Protein AF-A0A7J6U647-F1 (afdb_monomer_lite)

Radius of gyration: 23.43 Å; chains: 1; bounding box: 53×46×74 Å

pLDDT: mean 76.59, std 17.04, range [40.34, 97.69]

InterPro domains:
  IPR001279 Metallo-beta-lactamase [PF00753] (107-151)
  IPR036866 Ribonuclease Z/Hydroxyacylglutathione hydrolase-like [G3DSA:3.60.15.10] (75-162)
  IPR036866 Ribonuclease Z/Hydroxyacylglutathione hydrolase-like [SSF56281] (86-157)

Sequence (162 aa):
MSSCTSFLKVSFLAMAAWVGVFAMWLGYKLRDPARAVPSTYLVQDCGSNELTSVQQQLAHPEVPYHCGIVKLFSSPNVSVEAYVQPDGGKGWSNAGRIKAYGHVYQVDSLMDRNLAGAMDRSSELGPADTFILTHPHPDHIGGITAYKNLTTAIMHEKMRPV

Foldseek 3Di:
DPPPVVVVVVVVVVVVVVVVVVVVVVCVVCVCVVLDPDVLQPCLDLPPPDDDPVLVVQADPVHGDGAAWDWPDDDPFKTKIKGDGRHPDPQADIKMWMGGPNFIEIEFQAQAQSSNVRNQVRDPRHDHQEYEQEDQDNRRHHNCVNDPCRNYYHYDPVNDDD

Structure (mmCIF, N/CA/C/O backbone):
data_AF-A0A7J6U647-F1
#
_entry.id   AF-A0A7J6U647-F1
#
loop_
_atom_site.group_PDB
_atom_site.id
_atom_site.type_symbol
_atom_site.label_atom_id
_atom_site.label_alt_id
_atom_site.label_comp_id
_atom_site.label_asym_id
_atom_site.label_entity_id
_atom_site.label_seq_id
_atom_site.pdbx_PDB_ins_code
_atom_site.Cartn_x
_atom_site.Cartn_y
_atom_site.Cartn_z
_atom_site.occupancy
_atom_site.B_iso_or_equiv
_atom_site.auth_seq_id
_atom_site.auth_comp_id
_atom_site.auth_asym_id
_atom_site.auth_atom_id
_atom_site.pdbx_PDB_model_num
ATOM 1 N N . MET A 1 1 ? 33.875 -21.823 -59.982 1.00 50.38 1 MET A N 1
ATOM 2 C CA . MET A 1 1 ? 33.794 -20.663 -59.058 1.00 50.38 1 MET A CA 1
ATOM 3 C C . MET A 1 1 ? 32.469 -20.645 -58.266 1.00 50.38 1 MET A C 1
ATOM 5 O O . MET A 1 1 ? 31.809 -19.621 -58.219 1.00 50.38 1 MET A O 1
ATOM 9 N N . SER A 1 2 ? 32.066 -21.754 -57.621 1.00 56.16 2 SER A N 1
ATOM 10 C CA . SER A 1 2 ? 30.752 -21.869 -56.935 1.00 56.16 2 SER A CA 1
ATOM 11 C C . SER A 1 2 ? 30.836 -22.148 -55.423 1.00 56.16 2 SER A C 1
ATOM 13 O O . SER A 1 2 ? 29.818 -22.100 -54.742 1.00 56.16 2 SER A O 1
ATOM 15 N N . SER A 1 3 ? 32.023 -22.434 -54.876 1.00 53.62 3 SER A N 1
ATOM 16 C CA . SER A 1 3 ? 32.174 -22.806 -53.456 1.00 53.62 3 SER A CA 1
ATOM 17 C C . SER A 1 3 ? 32.325 -21.592 -52.517 1.00 53.62 3 SER A C 1
ATOM 19 O O . SER A 1 3 ? 31.942 -21.637 -51.351 1.00 53.62 3 SER A O 1
ATOM 21 N N . CYS A 1 4 ? 32.809 -20.457 -53.038 1.00 50.56 4 CYS A N 1
ATOM 22 C CA . CYS A 1 4 ? 33.137 -19.275 -52.229 1.00 50.56 4 CYS A CA 1
ATOM 23 C C . CYS A 1 4 ? 31.892 -18.508 -51.729 1.00 50.56 4 CYS A C 1
ATOM 25 O O . CYS A 1 4 ? 31.887 -17.947 -50.637 1.00 50.56 4 CYS A O 1
ATOM 27 N N . THR A 1 5 ? 30.794 -18.526 -52.491 1.00 51.69 5 THR A N 1
ATOM 28 C CA . THR A 1 5 ? 29.553 -17.809 -52.148 1.00 51.69 5 THR A CA 1
ATOM 29 C C . THR A 1 5 ? 28.695 -18.535 -51.110 1.00 51.69 5 THR A C 1
ATOM 31 O O . THR A 1 5 ? 27.924 -17.886 -50.405 1.00 51.69 5 THR A O 1
ATOM 34 N N . SER A 1 6 ? 28.831 -19.859 -50.981 1.00 53.03 6 SER A N 1
ATOM 35 C CA . SER A 1 6 ? 28.075 -20.650 -49.998 1.00 53.03 6 SER A CA 1
ATOM 36 C C . SER A 1 6 ? 28.665 -20.512 -48.589 1.00 53.03 6 SER A C 1
ATOM 38 O O . SER A 1 6 ? 27.933 -20.280 -47.628 1.00 53.03 6 SER A O 1
ATOM 40 N N . PHE A 1 7 ? 29.998 -20.526 -48.470 1.00 53.94 7 PHE A N 1
ATOM 41 C CA . PHE A 1 7 ? 30.693 -20.319 -47.193 1.00 53.94 7 PHE A CA 1
ATOM 42 C C . PHE A 1 7 ? 30.425 -18.936 -46.583 1.00 53.94 7 PHE A C 1
ATOM 44 O O . PHE A 1 7 ? 30.218 -18.836 -45.373 1.00 53.94 7 PHE A O 1
ATOM 51 N N . LEU A 1 8 ? 30.357 -17.881 -47.406 1.00 54.66 8 LEU A N 1
ATOM 52 C CA . LEU A 1 8 ? 30.050 -16.523 -46.938 1.00 54.66 8 LEU A CA 1
ATOM 53 C C . LEU A 1 8 ? 28.618 -16.387 -46.387 1.00 54.66 8 LEU A C 1
ATOM 55 O O . LEU A 1 8 ? 28.388 -15.663 -45.425 1.00 54.66 8 LEU A O 1
ATOM 59 N N . LYS A 1 9 ? 27.643 -17.093 -46.975 1.00 52.19 9 LYS A N 1
ATOM 60 C CA . LYS A 1 9 ? 26.241 -17.058 -46.521 1.00 52.19 9 LYS A CA 1
ATOM 61 C C . LYS A 1 9 ? 26.029 -17.850 -45.231 1.00 52.19 9 LYS A C 1
ATOM 63 O O . LYS A 1 9 ? 25.307 -17.394 -44.348 1.00 52.19 9 LYS A O 1
ATOM 68 N N . VAL A 1 10 ? 26.684 -19.006 -45.105 1.00 59.53 10 VAL A N 1
ATOM 69 C CA . VAL A 1 10 ? 26.635 -19.835 -43.889 1.00 59.53 10 VAL A CA 1
ATOM 70 C C . VAL A 1 10 ? 27.288 -19.111 -42.708 1.00 59.53 10 VAL A C 1
ATOM 72 O O . VAL A 1 10 ? 26.744 -19.121 -41.606 1.00 59.53 10 VAL A O 1
ATOM 75 N N . SER A 1 11 ? 28.401 -18.413 -42.941 1.00 63.34 11 SER A N 1
ATOM 76 C CA . SER A 1 11 ? 29.066 -17.609 -41.906 1.00 63.34 11 SER A CA 1
ATOM 77 C C . SER A 1 11 ? 28.240 -16.391 -41.478 1.00 63.34 11 SER A C 1
ATOM 79 O O . SER A 1 11 ? 28.158 -16.118 -40.283 1.00 63.34 11 SER A O 1
ATOM 81 N N . PHE A 1 12 ? 27.540 -15.721 -42.401 1.00 71.31 12 PHE A N 1
ATOM 82 C CA . PHE A 1 12 ? 26.638 -14.614 -42.055 1.00 71.31 12 PHE A CA 1
ATOM 83 C C . PHE A 1 12 ? 25.449 -15.060 -41.191 1.00 71.31 12 PHE A C 1
ATOM 85 O O . PHE A 1 12 ? 25.122 -14.406 -40.202 1.00 71.31 12 PHE A O 1
ATOM 92 N N . LEU A 1 13 ? 24.821 -16.191 -41.532 1.00 70.56 13 LEU A N 1
ATOM 93 C CA . LEU A 1 13 ? 23.701 -16.749 -40.766 1.00 70.56 13 LEU A CA 1
ATOM 94 C C . LEU A 1 13 ? 24.130 -17.202 -39.367 1.00 70.56 13 LEU A C 1
ATOM 96 O O . LEU A 1 13 ? 23.434 -16.921 -38.393 1.00 70.56 13 LEU A O 1
ATOM 100 N N . ALA A 1 14 ? 25.292 -17.849 -39.254 1.00 73.69 14 ALA A N 1
ATOM 101 C CA . ALA A 1 14 ? 25.845 -18.246 -37.964 1.00 73.69 14 ALA A CA 1
ATOM 102 C C . ALA A 1 14 ? 26.148 -17.024 -37.082 1.00 73.69 14 ALA A C 1
ATOM 104 O O . ALA A 1 14 ? 25.810 -17.013 -35.900 1.00 73.69 14 ALA A O 1
ATOM 105 N N . MET A 1 15 ? 26.725 -15.968 -37.659 1.00 78.62 15 MET A N 1
ATOM 106 C CA . MET A 1 15 ? 27.031 -14.741 -36.926 1.00 78.62 15 MET A CA 1
ATOM 107 C C . MET A 1 15 ? 25.755 -14.011 -36.481 1.00 78.62 15 MET A C 1
ATOM 109 O O . MET A 1 15 ? 25.665 -13.590 -35.331 1.00 78.62 15 MET A O 1
ATOM 113 N N . ALA A 1 16 ? 24.734 -13.932 -37.340 1.00 78.19 16 ALA A N 1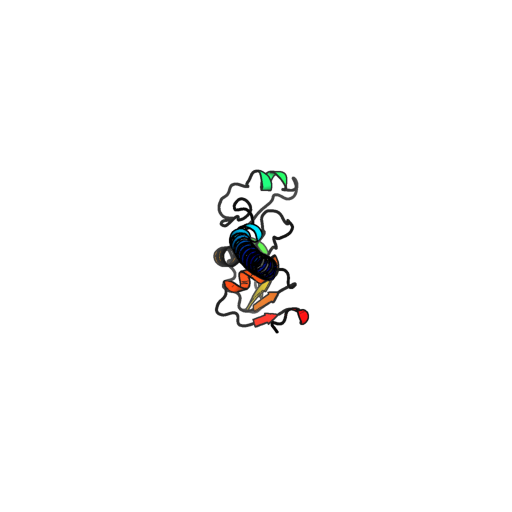
ATOM 114 C CA . ALA A 1 16 ? 23.441 -13.337 -36.998 1.00 78.19 16 ALA A CA 1
ATOM 115 C C . ALA A 1 16 ? 22.717 -14.102 -35.875 1.00 78.19 16 ALA A C 1
ATOM 117 O O . ALA A 1 16 ? 22.163 -13.481 -34.967 1.00 78.19 16 ALA A O 1
ATOM 118 N N . ALA A 1 17 ? 22.767 -15.438 -35.889 1.00 82.00 17 ALA A N 1
ATOM 119 C CA . ALA A 1 17 ? 22.208 -16.264 -34.820 1.00 82.00 17 ALA A CA 1
ATOM 120 C C . ALA A 1 17 ? 22.912 -16.007 -33.476 1.00 82.00 17 ALA A C 1
ATOM 122 O O . ALA A 1 17 ? 22.247 -15.825 -32.457 1.00 82.00 17 ALA A O 1
ATOM 123 N N . TRP A 1 18 ? 24.245 -15.910 -33.476 1.00 86.44 18 TRP A N 1
ATOM 124 C CA . TRP A 1 18 ? 25.015 -15.586 -32.273 1.00 86.44 18 TRP A CA 1
ATOM 125 C C . TRP A 1 18 ? 24.737 -14.177 -31.745 1.00 86.44 18 TRP A C 1
ATOM 127 O O . TRP A 1 18 ? 24.607 -14.004 -30.534 1.00 86.44 18 TRP A O 1
ATOM 137 N N . VAL A 1 19 ? 24.568 -13.188 -32.627 1.00 86.31 19 VAL A N 1
ATOM 138 C CA . VAL A 1 19 ? 24.149 -11.831 -32.237 1.00 86.31 19 VAL A CA 1
ATOM 139 C C . VAL A 1 19 ? 22.757 -11.853 -31.602 1.00 86.31 19 VAL A C 1
ATOM 141 O O . VAL A 1 19 ? 22.558 -11.214 -30.572 1.00 86.31 19 VAL A O 1
ATOM 144 N N . GLY A 1 20 ? 21.811 -12.622 -32.150 1.00 81.69 20 GLY A N 1
ATOM 145 C CA . GLY A 1 20 ? 20.471 -12.781 -31.575 1.00 81.69 20 GLY A CA 1
ATOM 146 C C . GLY A 1 20 ? 20.485 -13.429 -30.187 1.00 81.69 20 GLY A C 1
ATOM 147 O O . GLY A 1 20 ? 19.862 -12.915 -29.259 1.00 81.69 20 GLY A O 1
ATOM 148 N N . VAL A 1 21 ? 21.251 -14.510 -30.012 1.00 87.50 21 VAL A N 1
ATOM 149 C CA . VAL A 1 21 ? 21.424 -15.180 -28.710 1.00 87.50 21 VAL A CA 1
ATOM 150 C C . VAL A 1 21 ? 22.093 -14.250 -27.700 1.00 87.50 21 VAL A C 1
ATOM 152 O O . VAL A 1 21 ? 21.638 -14.161 -26.561 1.00 87.50 21 VAL A O 1
ATOM 155 N N . PHE A 1 22 ? 23.129 -13.512 -28.108 1.00 89.88 22 PHE A N 1
ATOM 156 C CA . PHE A 1 22 ? 23.794 -12.536 -27.248 1.00 89.88 22 PHE A CA 1
ATOM 157 C C . PHE A 1 22 ? 22.858 -11.387 -26.865 1.00 89.88 22 PHE A C 1
ATOM 159 O O . PHE A 1 22 ? 22.810 -11.019 -25.698 1.00 89.88 22 PHE A O 1
ATOM 166 N N . ALA A 1 23 ? 22.063 -10.866 -27.801 1.00 80.81 23 ALA A N 1
ATOM 167 C CA . ALA A 1 23 ? 21.077 -9.825 -27.527 1.00 80.81 23 ALA A CA 1
ATOM 168 C C . ALA A 1 23 ? 19.980 -10.308 -26.563 1.00 80.81 23 ALA A C 1
ATOM 170 O O . ALA A 1 23 ? 19.622 -9.580 -25.640 1.00 80.81 23 ALA A O 1
ATOM 171 N N . MET A 1 24 ? 19.488 -11.544 -26.713 1.00 73.88 24 MET A N 1
ATOM 172 C CA . MET A 1 24 ? 18.539 -12.141 -25.764 1.00 73.88 24 MET A CA 1
ATOM 173 C C . MET A 1 24 ? 19.168 -12.377 -24.389 1.00 73.88 24 MET A C 1
ATOM 175 O O . MET A 1 24 ? 18.542 -12.076 -23.377 1.00 73.88 24 MET A O 1
ATOM 179 N N . TRP A 1 25 ? 20.401 -12.885 -24.330 1.00 85.50 25 TRP A N 1
ATOM 180 C CA . TRP A 1 25 ? 21.123 -13.098 -23.0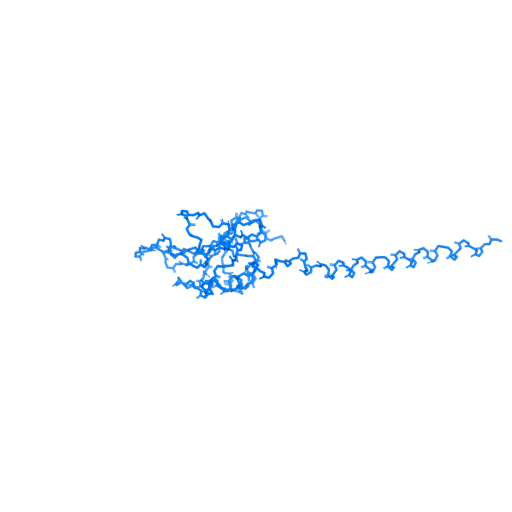75 1.00 85.50 25 TRP A CA 1
ATOM 181 C C . TRP A 1 25 ? 21.434 -11.779 -22.365 1.00 85.50 25 TRP A C 1
ATOM 183 O O . TRP A 1 25 ? 21.228 -11.671 -21.159 1.00 85.50 25 TRP A O 1
ATOM 193 N N . LEU A 1 26 ? 21.866 -10.760 -23.108 1.00 78.88 26 LEU A N 1
ATOM 194 C CA . LEU A 1 26 ? 22.122 -9.421 -22.593 1.00 78.88 26 LEU A CA 1
ATOM 195 C C . LEU A 1 26 ? 20.818 -8.771 -22.126 1.00 78.88 26 LEU A C 1
ATOM 197 O O . LEU A 1 26 ? 20.768 -8.253 -21.019 1.00 78.88 26 LEU A O 1
ATOM 201 N N . GLY A 1 27 ? 19.737 -8.878 -22.901 1.00 66.56 27 GLY A N 1
ATOM 202 C CA . GLY A 1 27 ? 18.403 -8.445 -22.489 1.00 66.56 27 GLY A CA 1
ATOM 203 C C . GLY A 1 27 ? 17.918 -9.159 -21.225 1.00 66.56 27 GLY A C 1
ATOM 204 O O . GLY A 1 27 ? 17.377 -8.515 -20.336 1.0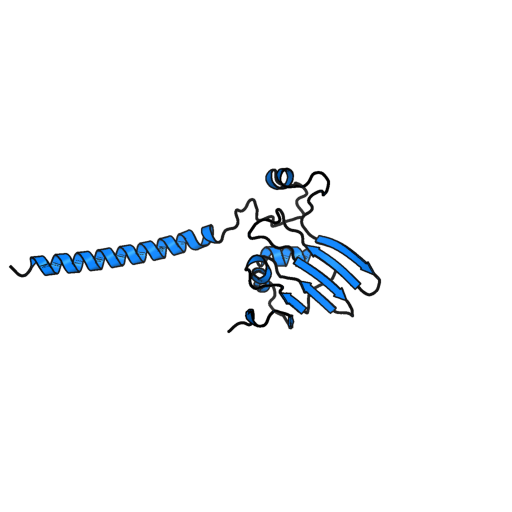0 66.56 27 GLY A O 1
ATOM 205 N N . TYR A 1 28 ? 18.170 -10.464 -21.091 1.00 69.88 28 TYR A N 1
ATOM 206 C CA . TYR A 1 28 ? 17.861 -11.242 -19.887 1.00 69.88 28 TYR A CA 1
ATOM 207 C C . TYR A 1 28 ? 18.707 -10.805 -18.683 1.00 69.88 28 TYR A C 1
ATOM 209 O O . TYR A 1 28 ? 18.169 -10.616 -17.598 1.00 69.88 28 TYR A O 1
ATOM 217 N N . LYS A 1 29 ? 20.012 -10.578 -18.870 1.00 74.25 29 LYS A N 1
ATOM 218 C CA . LYS A 1 29 ? 20.918 -10.088 -17.820 1.00 74.25 29 LYS A CA 1
ATOM 219 C C . LYS A 1 29 ? 20.624 -8.654 -17.397 1.00 74.25 29 LYS A C 1
ATOM 221 O O . LYS A 1 29 ? 20.818 -8.324 -16.233 1.00 74.25 29 LYS A O 1
ATOM 226 N N . LEU A 1 30 ? 20.152 -7.824 -18.323 1.00 62.47 30 LEU A N 1
ATOM 227 C CA . LEU A 1 30 ? 19.786 -6.434 -18.067 1.00 62.47 30 LEU A CA 1
ATOM 228 C C . LEU A 1 30 ? 18.327 -6.270 -17.616 1.00 62.47 30 LEU A C 1
ATOM 230 O O . LEU A 1 30 ? 17.968 -5.206 -17.122 1.00 62.47 30 LEU A O 1
ATOM 234 N N . ARG A 1 31 ? 17.490 -7.310 -17.731 1.00 49.06 31 ARG A N 1
ATOM 235 C CA . ARG A 1 31 ? 16.078 -7.291 -17.318 1.00 49.06 31 ARG A CA 1
ATOM 236 C C . ARG A 1 31 ? 15.911 -6.974 -15.837 1.00 49.06 31 ARG A C 1
ATOM 238 O O . ARG A 1 31 ? 15.030 -6.193 -15.487 1.00 49.06 31 ARG A O 1
ATOM 245 N N . ASP A 1 32 ? 16.735 -7.589 -14.998 1.00 45.97 32 ASP A N 1
ATOM 246 C CA . ASP A 1 32 ? 16.686 -7.411 -13.549 1.00 45.97 32 ASP A CA 1
ATOM 247 C C . ASP A 1 32 ? 17.174 -6.016 -13.131 1.00 45.97 32 ASP A C 1
ATOM 249 O O . ASP A 1 32 ? 16.415 -5.338 -12.449 1.00 45.97 32 ASP A O 1
ATOM 253 N N . PRO A 1 33 ? 18.334 -5.496 -13.590 1.00 45.19 33 PRO A N 1
ATOM 254 C CA . PRO A 1 33 ? 18.761 -4.136 -13.254 1.00 45.19 33 PRO A CA 1
ATOM 255 C C . PRO A 1 33 ? 17.905 -3.028 -13.893 1.00 45.19 33 PRO A C 1
ATOM 257 O O . PRO A 1 33 ? 17.760 -1.973 -13.292 1.00 45.19 33 PRO A O 1
ATOM 260 N N . ALA A 1 34 ? 17.284 -3.247 -15.059 1.00 40.34 34 ALA A N 1
ATOM 261 C CA . ALA A 1 34 ? 16.360 -2.273 -15.661 1.00 40.34 34 ALA A CA 1
ATOM 262 C C . ALA A 1 34 ? 14.997 -2.197 -14.943 1.00 40.34 34 ALA A C 1
ATOM 264 O O . ALA A 1 34 ? 14.258 -1.231 -15.120 1.00 40.34 34 ALA A O 1
ATOM 265 N N . ARG A 1 35 ? 14.655 -3.220 -14.149 1.00 42.69 35 ARG A N 1
ATOM 266 C CA . ARG A 1 35 ? 13.495 -3.241 -13.240 1.00 42.69 35 ARG A CA 1
ATOM 267 C C . ARG A 1 35 ? 13.887 -2.990 -11.786 1.00 42.69 35 ARG A C 1
ATOM 269 O O . ARG A 1 35 ? 13.008 -2.802 -10.950 1.00 42.69 35 ARG A O 1
ATOM 276 N N . ALA A 1 36 ? 15.182 -3.019 -11.484 1.00 43.81 36 ALA A N 1
ATOM 277 C CA . ALA A 1 36 ? 15.692 -2.787 -10.154 1.00 43.81 36 ALA A CA 1
ATOM 278 C C . ALA A 1 36 ? 15.660 -1.289 -9.890 1.00 43.81 36 ALA A C 1
ATOM 280 O O . ALA A 1 36 ? 16.541 -0.525 -10.279 1.00 43.81 36 ALA A O 1
ATOM 281 N N . VAL A 1 37 ? 14.626 -0.889 -9.170 1.00 46.22 37 VAL A N 1
ATOM 282 C CA . VAL A 1 37 ? 14.713 0.247 -8.268 1.00 46.22 37 VAL A CA 1
ATOM 283 C C . VAL A 1 37 ? 16.030 0.117 -7.478 1.00 46.22 37 VAL A C 1
ATOM 285 O O . VAL A 1 37 ? 16.286 -0.960 -6.924 1.00 46.22 37 VAL A O 1
ATOM 288 N N . PRO A 1 38 ? 16.899 1.146 -7.439 1.00 50.25 38 PRO A N 1
ATOM 289 C CA . PRO A 1 38 ? 18.166 1.024 -6.735 1.00 50.25 38 PRO A CA 1
ATOM 290 C C . PRO A 1 38 ? 17.906 0.682 -5.264 1.00 50.25 38 PRO A C 1
ATOM 292 O O . PRO A 1 38 ? 16.984 1.216 -4.649 1.00 50.25 38 PRO A O 1
ATOM 295 N N . SER A 1 39 ? 18.713 -0.204 -4.681 1.00 51.22 39 SER A N 1
ATOM 296 C CA . SER A 1 39 ? 18.486 -0.719 -3.322 1.00 51.22 39 SER A CA 1
ATOM 297 C C . SER A 1 39 ? 18.464 0.365 -2.242 1.00 51.22 39 SER A C 1
ATOM 299 O O . SER A 1 39 ? 17.865 0.168 -1.196 1.00 51.22 39 SER A O 1
ATOM 301 N N . THR A 1 40 ? 19.081 1.518 -2.506 1.00 47.16 40 THR A N 1
ATOM 302 C CA . THR A 1 40 ? 19.045 2.710 -1.645 1.00 47.16 40 THR A CA 1
ATOM 303 C C . THR A 1 40 ? 17.682 3.402 -1.612 1.00 47.16 40 THR A C 1
ATOM 305 O O . THR A 1 40 ? 17.414 4.152 -0.683 1.00 47.16 40 THR A O 1
ATOM 308 N N . TYR A 1 41 ? 16.843 3.170 -2.623 1.00 44.03 41 TYR A N 1
ATOM 309 C CA . TYR A 1 41 ? 15.470 3.668 -2.706 1.00 44.03 41 TYR A CA 1
ATOM 310 C C . TYR A 1 41 ? 14.454 2.605 -2.273 1.00 44.03 41 TYR A C 1
ATOM 312 O O . TYR A 1 41 ? 13.361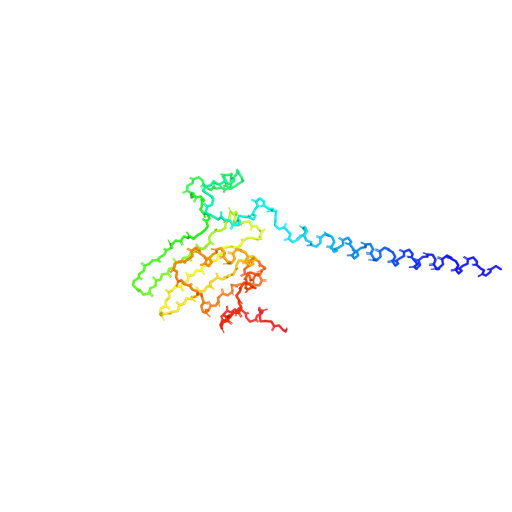 2.955 -1.844 1.00 44.03 41 TYR A O 1
ATOM 320 N N . LEU A 1 42 ? 14.814 1.314 -2.325 1.00 49.19 42 LEU A N 1
ATOM 321 C CA . LEU A 1 42 ? 14.059 0.214 -1.717 1.00 49.19 42 LEU A CA 1
ATOM 322 C C . LEU A 1 42 ? 14.131 0.304 -0.188 1.00 49.19 42 LEU A C 1
ATOM 324 O O . LEU A 1 42 ? 14.804 -0.492 0.466 1.00 49.19 42 LEU A O 1
ATOM 328 N N . VAL A 1 43 ? 13.423 1.269 0.395 1.00 53.34 43 VAL A N 1
ATOM 329 C CA . VAL A 1 43 ? 13.190 1.311 1.839 1.00 53.34 43 VAL A CA 1
ATOM 330 C C . VAL A 1 43 ? 12.225 0.173 2.162 1.00 53.34 43 VAL A C 1
ATOM 332 O O . VAL A 1 43 ? 11.010 0.331 2.179 1.00 53.34 43 VAL A O 1
ATOM 335 N N . GLN A 1 44 ? 12.787 -1.024 2.346 1.00 51.72 44 GLN A N 1
ATOM 336 C CA . GLN A 1 44 ? 12.046 -2.225 2.738 1.00 51.72 44 GLN A CA 1
ATOM 337 C C . GLN A 1 44 ? 11.442 -2.099 4.140 1.00 51.72 44 GLN A C 1
ATOM 339 O O . GLN A 1 44 ? 10.539 -2.863 4.482 1.00 51.72 44 GLN A O 1
ATOM 344 N N . ASP A 1 45 ? 11.935 -1.151 4.937 1.00 55.22 45 ASP A N 1
ATOM 345 C CA . ASP A 1 45 ? 11.509 -0.958 6.309 1.00 55.22 45 ASP A CA 1
ATOM 346 C C . ASP A 1 45 ? 11.469 0.530 6.671 1.00 55.22 45 ASP A C 1
ATOM 348 O O . ASP A 1 45 ? 12.468 1.134 7.051 1.00 55.22 45 ASP A O 1
ATOM 352 N N . CYS A 1 46 ? 10.283 1.131 6.582 1.00 61.31 46 CYS A N 1
ATOM 353 C CA . CYS A 1 46 ? 10.029 2.464 7.130 1.00 61.31 46 CYS A CA 1
ATOM 354 C C . CYS A 1 46 ? 10.186 2.523 8.665 1.00 61.31 46 CYS A C 1
ATOM 356 O O . CYS A 1 46 ? 10.050 3.598 9.239 1.00 61.31 46 CYS A O 1
ATOM 358 N N . GLY A 1 47 ? 10.442 1.389 9.333 1.00 51.28 47 GLY A N 1
ATOM 359 C CA . GLY A 1 47 ? 10.767 1.282 10.753 1.00 51.28 47 GLY A CA 1
ATOM 360 C C . GLY A 1 47 ? 12.241 1.525 11.096 1.00 51.28 47 GLY A C 1
ATOM 361 O O . GLY A 1 47 ? 12.562 1.652 12.279 1.00 51.28 47 GLY A O 1
ATOM 362 N N . SER A 1 48 ? 13.150 1.636 10.116 1.00 53.00 48 SER A N 1
ATOM 363 C CA . SER A 1 48 ? 14.500 2.140 10.386 1.00 53.00 48 SER A CA 1
ATOM 364 C C . SER A 1 48 ? 14.444 3.664 10.509 1.00 53.00 48 SER A C 1
ATOM 366 O O . SER A 1 48 ? 14.313 4.369 9.513 1.00 53.00 48 SER A O 1
ATOM 368 N N . ASN A 1 49 ? 14.533 4.168 11.740 1.00 44.59 49 ASN A N 1
ATOM 369 C CA . ASN A 1 49 ? 14.352 5.581 12.105 1.00 44.59 49 ASN A CA 1
ATOM 370 C C . ASN A 1 49 ? 15.357 6.582 11.490 1.00 44.59 49 ASN A C 1
ATOM 372 O O . ASN A 1 49 ? 15.305 7.763 11.830 1.00 44.59 49 ASN A O 1
ATOM 376 N N . GLU A 1 50 ? 16.267 6.160 10.610 1.00 57.00 50 GLU A N 1
ATOM 377 C CA . GLU A 1 50 ? 17.208 7.070 9.960 1.00 57.00 50 GLU A CA 1
ATOM 378 C C . GLU A 1 50 ? 16.849 7.288 8.494 1.00 57.00 50 GLU A C 1
ATOM 380 O O . GLU A 1 50 ? 16.917 6.388 7.657 1.00 57.00 50 GLU A O 1
ATOM 385 N N . LEU A 1 51 ? 16.490 8.535 8.189 1.00 57.97 51 LEU A N 1
ATOM 386 C CA . LEU A 1 51 ? 16.384 9.027 6.825 1.00 57.97 51 LEU A CA 1
ATOM 387 C C . LEU A 1 51 ? 17.734 8.881 6.127 1.00 57.97 51 LEU A C 1
ATOM 389 O O . LEU A 1 51 ? 18.749 9.362 6.632 1.00 57.97 51 LEU A O 1
ATOM 393 N N . THR A 1 52 ? 17.743 8.289 4.937 1.00 62.38 52 THR A N 1
ATOM 394 C CA . THR A 1 52 ? 18.909 8.342 4.053 1.00 62.38 52 THR A CA 1
ATOM 395 C C . THR A 1 52 ? 19.280 9.799 3.761 1.00 62.38 52 THR A C 1
ATOM 397 O O . THR A 1 52 ? 18.431 10.693 3.757 1.00 62.38 52 THR A O 1
ATOM 400 N N . SER A 1 53 ? 20.553 10.050 3.451 1.00 62.00 53 SER A N 1
ATOM 401 C CA . SER A 1 53 ? 21.031 11.386 3.065 1.00 62.00 53 SER A CA 1
ATOM 402 C C . SER A 1 53 ? 20.265 11.976 1.873 1.00 62.00 53 SER A C 1
ATOM 404 O O . SER A 1 53 ? 20.088 13.188 1.799 1.00 62.00 53 SER A O 1
ATOM 406 N N . VAL A 1 54 ? 19.754 11.129 0.973 1.00 59.50 54 VAL A N 1
ATOM 407 C CA . VAL A 1 54 ? 18.898 11.535 -0.152 1.00 59.50 54 VAL A CA 1
ATOM 408 C C . VAL A 1 54 ? 17.523 12.002 0.337 1.00 59.50 54 VAL A C 1
ATOM 410 O O . VAL A 1 54 ? 17.075 13.076 -0.053 1.00 59.50 54 VAL A O 1
ATOM 413 N N . GLN A 1 55 ? 16.873 11.255 1.235 1.00 59.22 55 GLN A N 1
ATOM 414 C CA . GLN A 1 55 ? 15.583 11.655 1.819 1.00 59.22 55 GLN A CA 1
ATOM 415 C C . GLN A 1 55 ? 15.696 12.961 2.612 1.00 59.22 55 GLN A C 1
ATOM 417 O O . GLN A 1 55 ? 14.820 13.814 2.515 1.00 59.22 55 GLN A O 1
ATOM 422 N N . GLN A 1 56 ? 16.795 13.158 3.346 1.00 65.19 56 GLN A N 1
ATOM 423 C CA . GLN A 1 56 ? 17.060 14.415 4.054 1.00 65.19 56 GLN A CA 1
ATOM 424 C C . GLN A 1 56 ? 17.219 15.606 3.096 1.00 65.19 56 GLN A C 1
ATOM 426 O O . GLN A 1 56 ? 16.782 16.704 3.420 1.00 65.19 56 GLN A O 1
ATOM 431 N N . GLN A 1 57 ? 17.823 15.398 1.921 1.00 63.78 57 GLN A N 1
ATOM 432 C CA . GLN A 1 57 ? 18.005 16.445 0.909 1.00 63.78 57 GLN A CA 1
ATOM 433 C C . GLN A 1 57 ? 16.718 16.790 0.151 1.00 63.78 57 GLN A C 1
ATOM 435 O O . GLN A 1 57 ? 16.557 17.932 -0.273 1.00 63.78 57 GLN A O 1
ATOM 440 N N . LEU A 1 58 ? 15.825 15.817 -0.047 1.00 58.94 58 LEU A N 1
ATOM 441 C CA . LEU A 1 58 ? 14.560 16.008 -0.766 1.00 58.94 58 LEU A CA 1
ATOM 442 C C . LEU A 1 58 ? 13.412 16.479 0.139 1.00 58.94 58 LEU A C 1
ATOM 444 O O . LEU A 1 58 ? 12.404 16.971 -0.368 1.00 58.94 58 LEU A O 1
ATOM 448 N N . ALA A 1 59 ? 13.544 16.337 1.460 1.00 61.41 59 ALA A N 1
ATOM 449 C CA . ALA A 1 59 ? 12.528 16.767 2.408 1.00 61.41 59 ALA A CA 1
ATOM 450 C C . ALA A 1 59 ? 12.324 18.290 2.360 1.00 61.41 59 ALA A C 1
ATOM 452 O O . ALA A 1 59 ? 13.271 19.073 2.449 1.00 61.41 59 ALA A O 1
ATOM 453 N N . HIS A 1 60 ? 11.065 18.720 2.266 1.00 58.72 60 HIS A N 1
ATOM 454 C CA . HIS A 1 60 ? 10.731 20.131 2.414 1.00 58.72 60 HIS A CA 1
ATOM 455 C C . HIS A 1 60 ? 10.964 20.548 3.879 1.00 58.72 60 HIS A C 1
ATOM 457 O O . HIS A 1 60 ? 10.475 19.864 4.780 1.00 58.72 60 HIS A O 1
ATOM 463 N N . PRO A 1 61 ? 11.650 21.670 4.160 1.00 60.72 61 PRO A N 1
ATOM 464 C CA . PRO A 1 61 ? 12.019 22.053 5.528 1.00 60.72 61 PRO A CA 1
ATOM 465 C C . PRO A 1 61 ? 10.813 22.282 6.453 1.00 60.72 61 PRO A C 1
ATOM 467 O O . PRO A 1 61 ? 10.933 22.137 7.665 1.00 60.72 61 PRO A O 1
ATOM 470 N N . GLU A 1 62 ? 9.648 22.608 5.888 1.00 60.66 62 GLU A N 1
ATOM 471 C CA . GLU A 1 62 ? 8.401 22.825 6.641 1.00 60.66 62 GLU A CA 1
ATOM 472 C C . GLU A 1 62 ? 7.481 21.595 6.690 1.00 60.66 62 GLU A C 1
ATOM 474 O O . GLU A 1 62 ? 6.533 21.567 7.470 1.00 60.66 62 GLU A O 1
ATOM 479 N N . VAL A 1 63 ? 7.737 20.578 5.859 1.00 60.19 63 VAL A N 1
ATOM 480 C CA . VAL A 1 63 ? 6.943 19.343 5.812 1.00 60.19 63 VAL A CA 1
ATOM 481 C C . VAL A 1 63 ? 7.907 18.186 6.048 1.00 60.19 63 VAL A C 1
ATOM 483 O O . VAL A 1 63 ? 8.455 17.651 5.079 1.00 60.19 63 VAL A O 1
ATOM 486 N N . PRO A 1 64 ? 8.179 17.834 7.322 1.00 59.41 64 PRO A N 1
ATOM 487 C CA . PRO A 1 64 ? 9.123 16.777 7.637 1.00 59.41 64 PRO A CA 1
ATOM 488 C C . PRO A 1 64 ? 8.700 15.499 6.923 1.00 59.41 64 PRO A C 1
ATOM 490 O O . PRO A 1 64 ? 7.538 15.088 6.956 1.00 59.41 64 PRO A O 1
ATOM 493 N N . TYR A 1 65 ? 9.655 14.902 6.221 1.00 65.12 65 TYR A N 1
ATOM 494 C CA . TYR A 1 65 ? 9.410 13.677 5.492 1.00 65.12 65 TYR A CA 1
ATOM 495 C C . TYR A 1 65 ? 9.171 12.521 6.481 1.00 65.12 65 TYR A C 1
ATOM 497 O O . TYR A 1 65 ? 9.940 12.316 7.424 1.00 65.12 65 TYR A O 1
ATOM 505 N N . HIS A 1 66 ? 8.118 11.745 6.226 1.00 67.19 66 HIS A N 1
ATOM 506 C CA . HIS A 1 66 ? 7.781 10.527 6.953 1.00 67.19 66 HIS A CA 1
ATOM 507 C C . HIS A 1 66 ? 7.458 9.430 5.937 1.00 67.19 66 HIS A C 1
ATOM 509 O O . HIS A 1 66 ? 6.549 9.610 5.129 1.00 67.19 66 HIS A O 1
ATOM 515 N N . CYS A 1 67 ? 8.165 8.297 5.982 1.00 77.00 67 CYS A N 1
ATOM 516 C CA . CYS A 1 67 ? 7.695 7.082 5.316 1.00 77.00 67 CYS A CA 1
ATOM 517 C C . CYS A 1 67 ? 6.933 6.169 6.255 1.00 77.00 67 CYS A C 1
ATOM 519 O O . CYS A 1 67 ? 7.127 6.184 7.469 1.00 77.00 67 CYS A O 1
ATOM 521 N N . GLY A 1 68 ? 6.154 5.284 5.647 1.00 80.88 68 GLY A N 1
ATOM 522 C CA . GLY A 1 68 ? 5.376 4.281 6.345 1.00 80.88 68 GLY A CA 1
ATOM 523 C C . GLY A 1 68 ? 3.959 4.768 6.579 1.00 80.88 68 GLY A C 1
ATOM 524 O O . GLY A 1 68 ? 3.454 5.628 5.856 1.00 80.88 68 GLY A O 1
ATOM 525 N N . ILE A 1 69 ? 3.294 4.167 7.563 1.00 86.44 69 ILE A N 1
ATOM 526 C CA . ILE A 1 69 ? 1.885 4.438 7.813 1.00 86.44 69 ILE A CA 1
ATOM 527 C C . ILE A 1 69 ? 1.704 5.793 8.509 1.00 86.44 69 ILE A C 1
ATOM 529 O O . ILE A 1 69 ? 2.319 6.087 9.533 1.00 86.44 69 ILE A O 1
ATOM 533 N N . VAL A 1 70 ? 0.812 6.610 7.965 1.00 87.12 70 VAL A N 1
ATOM 534 C CA . VAL A 1 70 ? 0.370 7.879 8.532 1.00 87.12 70 VAL A CA 1
ATOM 535 C C . VAL A 1 70 ? -1.136 7.802 8.716 1.00 87.12 70 VAL A C 1
ATOM 537 O O . VAL A 1 70 ? -1.880 7.565 7.764 1.00 87.12 70 VAL A O 1
ATOM 540 N N . LYS A 1 71 ? -1.604 8.015 9.947 1.00 89.94 71 LYS A N 1
ATOM 541 C CA . LYS A 1 71 ? -3.036 8.105 10.249 1.00 89.94 71 LYS A CA 1
ATOM 542 C C . LYS A 1 71 ? -3.530 9.485 9.836 1.00 89.94 71 LYS A C 1
ATOM 544 O O . LYS A 1 71 ? -3.143 10.483 10.435 1.00 89.94 71 LYS A O 1
ATOM 549 N N . LEU A 1 72 ? -4.372 9.535 8.811 1.00 87.94 72 LEU A N 1
ATOM 550 C CA . LEU A 1 72 ? -4.892 10.785 8.257 1.00 87.94 72 LEU A CA 1
ATOM 551 C C . LEU A 1 72 ? -6.195 11.214 8.932 1.00 87.94 72 LEU A C 1
ATOM 553 O O . LEU A 1 72 ? -6.442 12.404 9.105 1.00 87.94 72 LEU A O 1
ATOM 557 N N . PHE A 1 73 ? -7.042 10.252 9.299 1.00 92.44 73 PHE A N 1
ATOM 558 C CA . PHE A 1 73 ? -8.346 10.530 9.892 1.00 92.44 73 PHE A CA 1
ATOM 559 C C . PHE A 1 73 ? -8.836 9.356 10.738 1.00 92.44 73 PHE A C 1
ATOM 561 O O . PHE A 1 73 ? -8.636 8.197 10.377 1.00 92.44 73 PHE A O 1
ATOM 568 N N . SER A 1 74 ? -9.524 9.644 11.844 1.00 93.06 74 SER A N 1
ATOM 569 C CA . SER A 1 74 ? -10.193 8.619 12.644 1.00 93.06 74 SER A CA 1
ATOM 570 C C . SER A 1 74 ? -11.466 9.153 13.290 1.00 93.06 74 SER A C 1
ATOM 572 O O . SER A 1 74 ? -11.486 10.225 13.892 1.00 93.06 74 SER A O 1
ATOM 574 N N . SER A 1 75 ? -12.532 8.376 13.161 1.00 93.62 75 SER A N 1
ATOM 575 C CA . SER A 1 75 ? -13.848 8.575 13.759 1.00 93.62 75 SER A CA 1
ATOM 576 C C . SER A 1 75 ? -14.432 7.204 14.129 1.00 93.62 75 SER A C 1
ATOM 578 O O . SER A 1 75 ? -13.906 6.185 13.678 1.00 93.62 75 SER A O 1
ATOM 580 N N . PRO A 1 76 ? -15.547 7.134 14.879 1.00 92.19 76 PRO A N 1
ATOM 581 C CA . PRO A 1 76 ? -16.165 5.853 15.233 1.00 92.19 76 PRO A CA 1
ATOM 582 C C . PRO A 1 76 ? -16.528 4.953 14.039 1.00 92.19 76 PRO A C 1
ATOM 584 O O . PRO A 1 76 ? -16.564 3.737 14.188 1.00 92.19 76 PRO A O 1
ATOM 587 N N . ASN A 1 77 ? -16.791 5.538 12.864 1.00 93.44 77 ASN A N 1
ATOM 588 C CA . ASN A 1 77 ? -17.289 4.807 11.692 1.00 93.44 77 ASN A CA 1
ATOM 589 C C . ASN A 1 77 ? -16.304 4.760 10.520 1.00 93.44 77 ASN A C 1
ATOM 591 O O . ASN A 1 77 ? -16.481 3.945 9.615 1.00 93.44 77 ASN A O 1
ATOM 595 N N . VAL A 1 78 ? -15.318 5.659 10.504 1.00 96.50 78 VAL A N 1
ATOM 596 C CA . VAL A 1 78 ? -14.378 5.824 9.393 1.00 96.50 78 VAL A CA 1
ATOM 597 C C . VAL A 1 78 ? -12.976 6.070 9.930 1.00 96.50 78 VAL A C 1
ATOM 599 O O . VAL A 1 78 ? -12.779 6.983 10.734 1.00 96.50 78 VAL A O 1
ATOM 602 N N . SER A 1 79 ? -12.007 5.314 9.425 1.00 97.56 79 SER A N 1
ATOM 603 C CA . SER A 1 79 ? -10.578 5.527 9.660 1.00 97.56 79 SER A CA 1
ATOM 604 C C . SER A 1 79 ? -9.830 5.536 8.331 1.00 97.56 79 SER A C 1
ATOM 606 O O . SER A 1 79 ? -10.148 4.749 7.440 1.00 97.56 79 SER A O 1
ATOM 608 N N . VAL A 1 80 ? -8.849 6.424 8.193 1.00 97.12 80 VAL A N 1
ATOM 609 C CA . VAL A 1 80 ? -8.054 6.597 6.973 1.00 97.12 80 VAL A CA 1
ATOM 610 C C . VAL A 1 80 ? -6.575 6.606 7.325 1.00 97.12 80 VAL A C 1
ATOM 612 O O . VAL A 1 80 ? -6.130 7.381 8.174 1.00 97.12 80 VAL A O 1
ATOM 615 N N . GLU A 1 81 ? -5.817 5.774 6.626 1.00 95.00 81 GLU A N 1
ATOM 616 C CA . GLU A 1 81 ? -4.366 5.676 6.718 1.00 95.00 81 GLU A CA 1
ATOM 617 C C . GLU A 1 81 ? -3.744 5.822 5.324 1.00 95.00 81 GLU A C 1
ATOM 619 O O . GLU A 1 81 ? -4.325 5.388 4.329 1.00 95.00 81 GLU A O 1
ATOM 624 N N . ALA A 1 82 ? -2.552 6.404 5.245 1.00 91.81 82 ALA A N 1
ATOM 625 C CA . ALA A 1 82 ? -1.737 6.435 4.036 1.00 91.81 82 ALA A CA 1
ATOM 626 C C . ALA A 1 82 ? -0.378 5.798 4.303 1.00 91.81 82 ALA A C 1
ATOM 628 O O . ALA A 1 82 ? 0.234 6.056 5.331 1.00 91.81 82 ALA A O 1
ATOM 629 N N . TYR A 1 83 ? 0.097 4.984 3.370 1.00 89.38 83 TYR A N 1
ATOM 630 C CA . TYR A 1 83 ? 1.464 4.498 3.347 1.00 89.38 83 TYR A CA 1
ATOM 631 C C . TYR A 1 83 ? 2.290 5.399 2.431 1.00 89.38 83 TYR A C 1
ATOM 633 O O . TYR A 1 83 ? 2.087 5.407 1.213 1.00 89.38 83 TYR A O 1
ATOM 641 N N . VAL A 1 84 ? 3.184 6.181 3.031 1.00 85.12 84 VAL A N 1
ATOM 642 C CA . VAL A 1 84 ? 3.972 7.207 2.342 1.00 85.12 84 VAL A CA 1
ATOM 643 C C . VAL A 1 84 ? 5.347 6.656 1.965 1.00 85.12 84 VAL A C 1
ATOM 645 O O . VAL A 1 84 ? 6.019 6.034 2.792 1.00 85.12 84 VAL A O 1
ATOM 648 N N . GLN A 1 85 ? 5.753 6.865 0.712 1.00 78.69 85 GLN A N 1
ATOM 649 C CA . GLN A 1 85 ? 7.043 6.432 0.165 1.00 78.69 85 GLN A CA 1
ATOM 650 C C . GLN A 1 85 ? 8.116 7.548 0.185 1.00 78.69 85 GLN A C 1
ATOM 652 O O . GLN A 1 85 ? 7.766 8.727 0.233 1.00 78.69 85 GLN A O 1
ATOM 657 N N . PRO A 1 86 ? 9.413 7.180 0.095 1.00 66.62 86 PRO A N 1
ATOM 658 C CA . PRO A 1 86 ? 10.592 8.047 0.198 1.00 66.62 86 PRO A CA 1
ATOM 659 C C . PRO A 1 86 ? 10.699 9.363 -0.527 1.00 66.62 86 PRO A C 1
ATOM 661 O O . PRO A 1 86 ? 11.244 10.302 0.052 1.00 66.62 86 PRO A O 1
ATOM 664 N N . ASP A 1 87 ? 10.288 9.445 -1.777 1.00 61.78 87 ASP A N 1
ATOM 665 C CA . ASP A 1 87 ? 10.786 10.548 -2.592 1.00 61.78 87 ASP A CA 1
ATOM 666 C C . ASP A 1 87 ? 9.760 11.127 -3.556 1.00 61.78 87 ASP A C 1
ATOM 668 O O . ASP A 1 87 ? 10.106 12.044 -4.297 1.00 61.78 87 ASP A O 1
ATOM 672 N N . GLY A 1 88 ? 8.509 10.641 -3.556 1.00 52.31 88 GLY A N 1
ATOM 673 C CA . GLY A 1 88 ? 7.480 11.074 -4.515 1.00 52.31 88 GLY A CA 1
ATOM 674 C C . GLY A 1 88 ? 7.973 11.072 -5.971 1.00 52.31 88 GLY A C 1
ATOM 675 O O . GLY A 1 88 ? 7.432 11.791 -6.815 1.00 52.31 88 GLY A O 1
ATOM 676 N N . GLY A 1 89 ? 9.059 10.340 -6.242 1.00 55.12 89 GLY A N 1
ATOM 677 C CA . GLY A 1 89 ? 9.802 10.385 -7.481 1.00 55.12 89 GLY A CA 1
ATOM 678 C C . GLY A 1 89 ? 9.078 9.607 -8.566 1.00 55.12 89 GLY A C 1
ATOM 679 O O . GLY A 1 89 ? 8.107 8.888 -8.332 1.00 55.12 89 GLY A O 1
ATOM 680 N N . LYS A 1 90 ? 9.565 9.723 -9.802 1.00 46.09 90 LYS A N 1
ATOM 681 C CA . LYS A 1 90 ? 9.011 8.936 -10.907 1.00 46.09 90 LYS A CA 1
ATOM 682 C C . LYS A 1 90 ? 9.290 7.449 -10.659 1.00 46.09 90 LYS A C 1
ATOM 684 O O . LYS A 1 90 ? 10.443 7.034 -10.732 1.00 46.09 90 LYS A O 1
ATOM 689 N N . GLY A 1 91 ? 8.234 6.672 -10.413 1.00 58.00 91 GLY A N 1
ATOM 690 C CA . GLY A 1 91 ? 8.304 5.229 -10.153 1.00 58.00 91 GLY A CA 1
ATOM 691 C C . GLY A 1 91 ? 7.923 4.809 -8.731 1.00 58.00 91 GLY A C 1
ATOM 692 O O . GLY A 1 91 ? 8.049 3.626 -8.416 1.00 58.00 91 GLY A O 1
ATOM 693 N N . TRP A 1 92 ? 7.459 5.745 -7.899 1.00 71.38 92 TRP A N 1
ATOM 694 C CA . TRP A 1 92 ? 7.010 5.488 -6.535 1.00 71.38 92 TRP A CA 1
ATOM 695 C C . TRP A 1 92 ? 5.638 6.104 -6.285 1.00 71.38 92 TRP A C 1
ATOM 697 O O . TRP A 1 92 ? 5.468 7.318 -6.398 1.00 71.38 92 TRP A O 1
ATOM 707 N N . SER A 1 93 ? 4.678 5.274 -5.877 1.00 80.81 93 SER A N 1
ATOM 708 C CA . SER A 1 93 ? 3.361 5.731 -5.445 1.00 80.81 93 SER A CA 1
ATOM 709 C C . SER A 1 93 ? 3.211 5.627 -3.933 1.00 80.81 93 SER A C 1
ATOM 711 O O . SER A 1 93 ? 3.776 4.745 -3.289 1.00 80.81 93 SER A O 1
ATOM 713 N N . ASN A 1 94 ? 2.361 6.480 -3.369 1.00 89.94 94 ASN A N 1
ATOM 714 C CA . ASN A 1 94 ? 1.753 6.183 -2.079 1.00 89.94 94 ASN A CA 1
ATOM 715 C C . ASN A 1 94 ? 0.623 5.163 -2.272 1.00 89.94 94 ASN A C 1
ATOM 717 O O . ASN A 1 94 ? 0.130 4.958 -3.384 1.00 89.94 94 ASN A O 1
ATOM 721 N N . ALA A 1 95 ? 0.193 4.556 -1.176 1.00 93.06 95 ALA A N 1
ATOM 722 C CA . ALA A 1 95 ? -1.030 3.766 -1.119 1.00 93.06 95 ALA A CA 1
ATOM 723 C C . ALA A 1 95 ? -1.835 4.170 0.117 1.00 93.06 95 ALA A C 1
ATOM 725 O O . ALA A 1 95 ? -1.324 4.847 1.009 1.00 93.06 95 ALA A O 1
ATOM 726 N N . GLY A 1 96 ? -3.106 3.792 0.177 1.00 95.00 96 GLY A N 1
ATOM 727 C CA . GLY A 1 96 ? -3.993 4.188 1.266 1.00 95.00 96 GLY A CA 1
ATOM 728 C C . GLY A 1 96 ? -4.890 3.062 1.739 1.00 95.00 96 GLY A C 1
ATOM 729 O O . GLY A 1 96 ? -5.177 2.129 0.995 1.00 95.00 96 GLY A O 1
ATOM 730 N N . ARG A 1 97 ? -5.363 3.164 2.978 1.00 96.69 97 ARG A N 1
ATOM 731 C CA . ARG A 1 97 ? -6.427 2.323 3.518 1.00 96.69 97 ARG A CA 1
ATOM 732 C C . ARG A 1 97 ? -7.538 3.157 4.102 1.00 96.69 97 ARG A C 1
ATOM 734 O O . ARG A 1 97 ? -7.306 4.154 4.780 1.00 96.69 97 ARG A O 1
ATOM 741 N N . ILE A 1 98 ? -8.753 2.702 3.853 1.00 97.69 98 ILE A N 1
ATOM 742 C CA . ILE A 1 98 ? -9.972 3.288 4.379 1.00 97.69 98 ILE A CA 1
ATOM 743 C C . ILE A 1 98 ? -10.735 2.157 5.047 1.00 97.69 98 ILE A C 1
ATOM 745 O O . ILE A 1 98 ? -11.107 1.189 4.390 1.00 97.69 98 ILE A O 1
ATOM 749 N N . LYS A 1 99 ? -10.988 2.272 6.346 1.00 97.56 99 LYS A N 1
ATOM 750 C CA . LYS A 1 99 ? -11.934 1.408 7.045 1.00 97.56 99 LYS A CA 1
ATOM 751 C C . LYS A 1 99 ? -13.240 2.159 7.178 1.00 97.56 99 LYS A C 1
ATOM 753 O O . LYS A 1 99 ? -13.266 3.199 7.826 1.00 97.56 99 LYS A O 1
ATOM 758 N N . ALA A 1 100 ? -14.301 1.654 6.568 1.00 95.62 100 ALA A N 1
ATOM 759 C CA . ALA A 1 100 ? -15.622 2.261 6.637 1.00 95.62 100 ALA A CA 1
ATOM 760 C C . ALA A 1 100 ? -16.702 1.190 6.495 1.00 95.62 100 ALA A C 1
ATOM 762 O O . ALA A 1 100 ? -16.563 0.268 5.694 1.00 95.62 100 ALA A O 1
ATOM 763 N N . TYR A 1 101 ? -17.785 1.320 7.264 1.00 90.31 101 TYR A N 1
ATOM 764 C CA . TYR A 1 101 ? -18.956 0.435 7.170 1.00 90.31 101 TYR A CA 1
ATOM 765 C C . TYR A 1 101 ? -18.631 -1.067 7.308 1.00 90.31 101 TYR A C 1
ATOM 767 O O . TYR A 1 101 ? -19.231 -1.898 6.638 1.00 90.31 101 TYR A O 1
ATOM 775 N N . GLY A 1 102 ? -17.664 -1.422 8.161 1.00 91.00 102 GLY A N 1
ATOM 776 C CA . GLY A 1 102 ? -17.242 -2.816 8.370 1.00 91.00 102 GLY A CA 1
ATOM 777 C C . GLY A 1 102 ? -16.293 -3.377 7.305 1.00 91.00 102 GLY A C 1
ATOM 778 O O . GLY A 1 102 ? -15.846 -4.510 7.451 1.00 91.00 102 GLY A O 1
ATOM 779 N N . HIS A 1 103 ? -15.943 -2.579 6.296 1.00 93.25 103 HIS A N 1
ATOM 780 C CA . HIS A 1 103 ? -15.057 -2.955 5.199 1.00 93.25 103 HIS A CA 1
ATOM 781 C C . HIS A 1 103 ? -13.722 -2.227 5.269 1.00 93.25 103 HIS A C 1
ATOM 783 O O . HIS A 1 103 ? -13.632 -1.124 5.820 1.00 93.25 103 HIS A O 1
ATOM 789 N N . VAL A 1 104 ? -12.696 -2.840 4.682 1.00 95.31 104 VAL A N 1
ATOM 790 C CA . VAL A 1 104 ? -11.374 -2.231 4.510 1.00 95.31 104 VAL A CA 1
ATOM 791 C C . VAL A 1 104 ? -11.068 -2.142 3.022 1.00 95.31 104 VAL A C 1
ATOM 793 O O . VAL A 1 104 ? -10.870 -3.148 2.342 1.00 95.31 104 VAL A O 1
ATOM 796 N N . TYR A 1 105 ? -10.996 -0.909 2.538 1.00 95.81 105 TYR A N 1
ATOM 797 C CA . TYR A 1 105 ? -10.651 -0.568 1.168 1.00 95.81 105 TYR A CA 1
ATOM 798 C C . TYR A 1 105 ? -9.179 -0.188 1.104 1.00 95.81 105 TYR A C 1
ATOM 800 O O . TYR A 1 105 ? -8.711 0.599 1.927 1.00 95.81 105 TYR A O 1
ATOM 808 N N . GLN A 1 106 ? -8.464 -0.695 0.109 1.00 96.31 106 GLN A N 1
ATOM 809 C CA . GLN A 1 106 ? -7.085 -0.315 -0.162 1.00 96.31 106 GLN A CA 1
ATOM 810 C C . GLN A 1 106 ? -6.993 0.441 -1.485 1.00 96.31 106 GLN A C 1
ATOM 812 O O . GLN A 1 106 ? -7.401 -0.066 -2.525 1.00 96.31 106 GLN A O 1
ATOM 817 N N . VAL A 1 107 ? -6.471 1.663 -1.433 1.00 97.00 107 VAL A N 1
ATOM 818 C CA . VAL A 1 107 ? -6.211 2.507 -2.599 1.00 97.00 107 VAL A CA 1
ATOM 819 C C . VAL A 1 107 ? -4.787 2.248 -3.064 1.00 97.00 107 VAL A C 1
ATOM 821 O O . VAL A 1 107 ? -3.847 2.506 -2.312 1.00 97.00 107 VAL A O 1
ATOM 824 N N . ASP A 1 108 ? -4.654 1.756 -4.294 1.00 95.06 108 ASP A N 1
ATOM 825 C CA . ASP A 1 108 ? -3.406 1.295 -4.903 1.00 95.06 108 ASP A CA 1
ATOM 826 C C . ASP A 1 108 ? -2.684 0.196 -4.095 1.00 95.06 108 ASP A C 1
ATOM 828 O O . ASP A 1 108 ? -3.064 -0.198 -2.992 1.00 95.06 108 ASP A O 1
ATOM 832 N N . SER A 1 109 ? -1.659 -0.401 -4.691 1.00 92.44 109 SER A N 1
ATOM 833 C CA . SER A 1 109 ? -0.994 -1.594 -4.153 1.00 92.44 109 SER A CA 1
ATOM 834 C C . SER A 1 109 ? 0.520 -1.485 -4.084 1.00 92.44 109 SER A C 1
ATOM 836 O O . SER A 1 109 ? 1.168 -2.476 -3.767 1.00 92.44 109 SER A O 1
ATOM 838 N N . LEU A 1 110 ? 1.071 -0.290 -4.313 1.00 90.69 110 LEU A N 1
ATOM 839 C CA . LEU A 1 110 ? 2.510 -0.037 -4.383 1.00 90.69 110 LEU A CA 1
ATOM 840 C C . LEU A 1 110 ? 3.182 -0.813 -5.535 1.00 90.69 110 LEU A C 1
ATOM 842 O O . LEU A 1 110 ? 2.548 -1.552 -6.293 1.00 90.69 110 LEU A O 1
ATOM 846 N N . MET A 1 111 ? 4.492 -0.617 -5.679 1.00 86.75 111 MET A N 1
ATOM 847 C CA . MET A 1 111 ? 5.273 -1.120 -6.813 1.00 86.75 111 MET A CA 1
ATOM 848 C C . MET A 1 111 ? 5.486 -2.638 -6.788 1.00 86.75 111 MET A C 1
ATOM 850 O O . MET A 1 111 ? 5.526 -3.283 -7.837 1.00 86.75 111 MET A O 1
ATOM 854 N N . ASP A 1 112 ? 5.633 -3.234 -5.604 1.00 84.75 112 ASP A N 1
ATOM 855 C CA . ASP A 1 112 ? 5.932 -4.656 -5.478 1.00 84.75 112 ASP A CA 1
ATOM 856 C C . ASP A 1 112 ? 5.318 -5.307 -4.233 1.00 84.75 112 ASP A C 1
ATOM 858 O O . ASP A 1 112 ? 4.769 -4.663 -3.336 1.00 84.75 112 ASP A O 1
ATOM 862 N N . ARG A 1 113 ? 5.427 -6.638 -4.188 1.00 87.69 113 ARG A N 1
ATOM 863 C CA . ARG A 1 113 ? 4.882 -7.457 -3.103 1.00 87.69 113 ARG A CA 1
ATOM 864 C C . ARG A 1 113 ? 5.515 -7.204 -1.731 1.00 87.69 113 ARG A C 1
ATOM 866 O O . ARG A 1 113 ? 4.894 -7.521 -0.719 1.00 87.69 113 ARG A O 1
ATOM 873 N N . ASN A 1 114 ? 6.756 -6.722 -1.676 1.00 84.50 114 ASN A N 1
ATOM 874 C CA . ASN A 1 114 ? 7.458 -6.479 -0.419 1.00 84.50 114 ASN A CA 1
ATOM 875 C C . ASN A 1 114 ? 6.941 -5.193 0.220 1.00 84.50 114 ASN A C 1
ATOM 877 O O . ASN A 1 114 ? 6.635 -5.199 1.410 1.00 84.50 114 ASN A O 1
ATOM 881 N N . LEU A 1 115 ? 6.775 -4.140 -0.582 1.00 83.94 115 LEU A N 1
ATOM 882 C CA . LEU A 1 115 ? 6.185 -2.870 -0.165 1.00 83.94 115 LEU A CA 1
ATOM 883 C C . LEU A 1 115 ? 4.725 -3.051 0.253 1.00 83.94 115 LEU A C 1
ATOM 885 O O . LEU A 1 115 ? 4.345 -2.621 1.340 1.00 83.94 115 LEU A O 1
ATOM 889 N N . ALA A 1 116 ? 3.932 -3.768 -0.550 1.00 89.12 116 ALA A N 1
ATOM 890 C CA . ALA A 1 116 ? 2.562 -4.134 -0.190 1.00 89.12 116 ALA A CA 1
ATOM 891 C C . ALA A 1 116 ? 2.510 -4.892 1.149 1.00 89.12 116 ALA A C 1
ATOM 893 O O . ALA A 1 116 ? 1.743 -4.550 2.046 1.00 89.12 116 ALA A O 1
ATOM 894 N N . GLY A 1 117 ? 3.400 -5.872 1.336 1.00 87.75 117 GLY A N 1
ATOM 895 C CA . GLY A 1 117 ? 3.510 -6.603 2.596 1.00 87.75 117 GLY A CA 1
ATOM 896 C C . GLY A 1 117 ? 3.975 -5.744 3.780 1.00 87.75 117 GLY A C 1
ATOM 897 O O . GLY A 1 117 ? 3.601 -6.030 4.915 1.00 87.75 117 GLY A O 1
ATOM 898 N N . ALA A 1 118 ? 4.796 -4.718 3.553 1.00 85.88 118 ALA A N 1
ATOM 899 C CA . ALA A 1 118 ? 5.208 -3.780 4.596 1.00 85.88 118 ALA A CA 1
ATOM 900 C C . ALA A 1 118 ? 4.030 -2.902 5.037 1.00 85.88 118 ALA A C 1
ATOM 902 O O . ALA A 1 118 ? 3.758 -2.813 6.231 1.00 85.88 118 ALA A O 1
ATOM 903 N N . MET A 1 119 ? 3.272 -2.355 4.084 1.00 89.19 119 MET A N 1
ATOM 904 C CA . MET A 1 119 ? 2.026 -1.637 4.359 1.00 89.19 119 MET A CA 1
ATOM 905 C C . MET A 1 119 ? 1.025 -2.489 5.141 1.00 89.19 119 MET A C 1
ATOM 907 O O . MET A 1 119 ? 0.468 -2.018 6.132 1.00 89.19 119 MET A O 1
ATOM 911 N N . ASP A 1 120 ? 0.840 -3.750 4.744 1.00 90.25 120 ASP A N 1
ATOM 912 C CA . ASP A 1 120 ? -0.037 -4.689 5.445 1.00 90.25 120 ASP A CA 1
ATOM 913 C C . ASP A 1 120 ? 0.341 -4.855 6.915 1.00 90.25 120 ASP A C 1
ATOM 915 O O . ASP A 1 120 ? -0.539 -4.844 7.772 1.00 90.25 120 ASP A O 1
ATOM 919 N N . ARG A 1 121 ? 1.640 -5.006 7.205 1.00 88.88 121 ARG A N 1
ATOM 920 C CA . ARG A 1 121 ? 2.145 -5.179 8.574 1.00 88.88 121 ARG A CA 1
ATOM 921 C C . ARG A 1 121 ? 2.053 -3.903 9.407 1.00 88.88 121 ARG A C 1
ATOM 923 O O . ARG A 1 121 ? 1.944 -4.004 10.624 1.00 88.88 121 ARG A O 1
ATOM 930 N N . SER A 1 122 ? 2.135 -2.732 8.778 1.00 88.44 122 SER A N 1
ATOM 931 C CA . SER A 1 122 ? 2.109 -1.442 9.475 1.00 88.44 122 SER A CA 1
ATOM 932 C C . SER A 1 122 ? 0.700 -0.912 9.747 1.00 88.44 122 SER A C 1
ATOM 934 O O . SER A 1 122 ? 0.535 -0.091 10.641 1.00 88.44 122 SER A O 1
ATOM 936 N N . SER A 1 123 ? -0.306 -1.330 8.980 1.00 91.75 123 SER A N 1
ATOM 937 C CA . SER A 1 123 ? -1.673 -0.813 9.108 1.00 91.75 123 SER A CA 1
ATOM 938 C C . SER A 1 123 ? -2.430 -1.427 10.288 1.00 91.75 123 SER A C 1
ATOM 940 O O . SER A 1 123 ? -2.404 -2.639 10.502 1.00 91.75 123 SER A O 1
ATOM 942 N N . GLU A 1 124 ? -3.198 -0.604 11.003 1.00 92.75 124 GLU A N 1
ATOM 943 C CA . GLU A 1 124 ? -4.044 -1.050 12.121 1.00 92.75 124 GLU A CA 1
ATOM 944 C C . GLU A 1 124 ? -5.464 -1.439 11.681 1.00 92.75 124 GLU A C 1
ATOM 946 O O . GLU A 1 124 ? -6.263 -1.946 12.471 1.00 92.75 124 GLU A O 1
ATOM 951 N N . LEU A 1 125 ? -5.808 -1.207 10.411 1.00 93.88 125 LEU A N 1
ATOM 952 C CA . LEU A 1 125 ? -7.174 -1.370 9.912 1.00 93.88 125 LEU A CA 1
ATOM 953 C C . LEU A 1 125 ? -7.541 -2.824 9.592 1.00 93.88 125 LEU A C 1
ATOM 955 O O . LEU A 1 125 ? -8.731 -3.134 9.504 1.00 93.88 125 LEU A O 1
ATOM 959 N N . GLY A 1 126 ? -6.547 -3.712 9.511 1.00 89.31 126 GLY A N 1
ATOM 960 C CA . GLY A 1 126 ? -6.709 -5.113 9.122 1.00 89.31 126 GLY A CA 1
ATOM 961 C C . GLY A 1 126 ? -6.547 -5.336 7.611 1.00 89.31 126 GLY A C 1
ATOM 962 O O . GLY A 1 126 ? -6.191 -4.408 6.882 1.00 89.31 126 GLY A O 1
ATOM 963 N N . PRO A 1 127 ? -6.754 -6.575 7.128 1.00 90.25 127 PRO A N 1
ATOM 964 C CA . PRO A 1 127 ? -6.617 -6.899 5.711 1.00 90.25 127 PRO A CA 1
ATOM 965 C C . PRO A 1 127 ? -7.697 -6.205 4.878 1.00 90.25 127 PRO A C 1
ATOM 967 O O . PRO A 1 127 ? -8.855 -6.143 5.288 1.00 90.25 127 PRO A O 1
ATOM 970 N N . ALA A 1 128 ? -7.319 -5.721 3.695 1.00 91.81 128 ALA A N 1
ATOM 971 C CA . ALA A 1 128 ? -8.262 -5.153 2.742 1.00 91.81 128 ALA A CA 1
ATOM 972 C C . ALA A 1 128 ? -9.108 -6.241 2.065 1.00 91.81 128 ALA A C 1
ATOM 974 O O . ALA A 1 128 ? -8.586 -7.280 1.659 1.00 91.81 128 ALA A O 1
ATOM 975 N N . ASP A 1 129 ? -10.406 -5.979 1.913 1.00 91.25 129 ASP A N 1
ATOM 976 C CA . ASP A 1 129 ? -11.336 -6.832 1.163 1.00 91.25 129 ASP A CA 1
ATOM 977 C C . ASP A 1 129 ? -11.564 -6.332 -0.274 1.00 91.25 129 ASP A C 1
ATOM 979 O O . ASP A 1 129 ? -11.864 -7.126 -1.174 1.00 91.25 129 ASP A O 1
ATOM 983 N N . THR A 1 130 ? -11.360 -5.031 -0.492 1.00 93.88 130 THR A N 1
ATOM 984 C CA . THR A 1 130 ? -11.629 -4.334 -1.747 1.00 93.88 130 THR A CA 1
ATOM 985 C C . THR A 1 130 ? -10.450 -3.448 -2.115 1.00 93.88 130 THR A C 1
ATOM 987 O O . THR A 1 130 ? -9.978 -2.651 -1.307 1.00 93.88 130 THR A O 1
ATOM 990 N N . PHE A 1 131 ? -9.999 -3.541 -3.362 1.00 95.12 131 PHE A N 1
ATOM 991 C CA . PHE A 1 131 ? -8.959 -2.674 -3.907 1.00 95.12 131 PHE A CA 1
ATOM 992 C C . PHE A 1 131 ? -9.565 -1.593 -4.793 1.00 95.12 131 PHE A C 1
ATOM 994 O O . PHE A 1 131 ? -10.494 -1.855 -5.550 1.00 95.12 131 PHE A O 1
ATOM 1001 N N . ILE A 1 132 ? -9.018 -0.388 -4.724 1.00 96.19 132 ILE A N 1
ATOM 1002 C CA . ILE A 1 132 ? -9.344 0.749 -5.578 1.00 96.19 132 ILE A CA 1
ATOM 1003 C C . ILE A 1 132 ? -8.055 1.113 -6.309 1.00 96.19 132 ILE A C 1
ATOM 1005 O O . ILE A 1 132 ? -7.144 1.681 -5.714 1.00 96.19 132 ILE A O 1
ATOM 1009 N N . LEU A 1 133 ? -7.954 0.746 -7.583 1.00 94.31 133 LEU A N 1
ATOM 1010 C CA . LEU A 1 133 ? -6.762 0.988 -8.393 1.00 94.31 133 LEU A CA 1
ATOM 1011 C C . LEU A 1 133 ? -6.968 2.250 -9.213 1.00 94.31 133 LEU A C 1
ATOM 1013 O O . LEU A 1 133 ? -7.879 2.319 -10.043 1.00 94.31 133 LEU A O 1
ATOM 1017 N N . THR A 1 134 ? -6.128 3.247 -8.972 1.00 94.25 134 THR A N 1
ATOM 1018 C CA . THR A 1 134 ? -6.341 4.588 -9.512 1.00 94.25 134 THR A CA 1
ATOM 1019 C C . THR A 1 134 ? -6.021 4.664 -11.002 1.00 94.25 134 THR A C 1
ATOM 1021 O O . THR A 1 134 ? -6.760 5.311 -11.745 1.00 94.25 134 THR A O 1
ATOM 1024 N N . HIS A 1 135 ? -4.952 4.002 -11.459 1.00 91.06 135 HIS A N 1
ATOM 1025 C CA . HIS A 1 135 ? -4.515 4.002 -12.860 1.00 91.06 135 HIS A CA 1
ATOM 1026 C C . HIS A 1 135 ? -3.495 2.873 -13.157 1.00 91.06 135 HIS A C 1
ATOM 1028 O O . HIS A 1 135 ? -2.979 2.259 -12.223 1.00 91.06 135 HIS A O 1
ATOM 1034 N N . PRO A 1 136 ? -3.198 2.535 -14.435 1.00 91.25 136 PRO A N 1
ATOM 1035 C CA . PRO A 1 136 ? -2.484 1.298 -14.792 1.00 91.25 136 PRO A CA 1
ATOM 1036 C C . PRO A 1 136 ? -0.956 1.346 -14.641 1.00 91.25 136 PRO A C 1
ATOM 1038 O O . PRO A 1 136 ? -0.266 0.506 -15.221 1.00 91.25 136 PRO A O 1
ATOM 1041 N N . HIS A 1 137 ? -0.395 2.320 -13.924 1.00 88.31 137 HIS A N 1
ATOM 1042 C CA . HIS A 1 137 ? 1.057 2.380 -13.782 1.00 88.31 137 HIS A CA 1
ATOM 1043 C C . HIS A 1 137 ? 1.569 1.321 -12.788 1.00 88.31 137 HIS A C 1
ATOM 1045 O O . HIS A 1 137 ? 0.907 1.066 -11.778 1.00 88.31 137 HIS A O 1
ATOM 1051 N N . PRO A 1 138 ? 2.727 0.680 -13.060 1.00 86.88 138 PRO A N 1
ATOM 1052 C CA . PRO A 1 138 ? 3.253 -0.405 -12.229 1.00 86.88 138 PRO A CA 1
ATOM 1053 C C . PRO A 1 138 ? 3.422 -0.057 -10.750 1.00 86.88 138 PRO A C 1
ATOM 1055 O O . PRO A 1 138 ? 3.209 -0.914 -9.903 1.00 86.88 138 PRO A O 1
ATOM 1058 N N . ASP A 1 139 ? 3.748 1.189 -10.434 1.00 86.62 139 ASP A N 1
ATOM 1059 C CA . ASP A 1 139 ? 3.892 1.691 -9.071 1.00 86.62 139 ASP A CA 1
ATOM 1060 C C . ASP A 1 139 ? 2.566 1.738 -8.299 1.00 86.62 139 ASP A C 1
ATOM 1062 O O . ASP A 1 139 ? 2.589 1.669 -7.079 1.00 86.62 139 ASP A O 1
ATOM 1066 N N . HIS A 1 140 ? 1.422 1.730 -8.988 1.00 91.19 140 HIS A N 1
ATOM 1067 C CA . HIS A 1 140 ? 0.089 1.698 -8.381 1.00 91.19 140 HIS A CA 1
ATOM 1068 C C . HIS A 1 140 ? -0.512 0.284 -8.312 1.00 91.19 140 HIS A C 1
ATOM 1070 O O . HIS A 1 140 ? -1.315 -0.014 -7.424 1.00 91.19 140 HIS A O 1
ATOM 1076 N N . ILE A 1 141 ? -0.134 -0.619 -9.223 1.00 91.38 141 ILE A N 1
ATOM 1077 C CA . ILE A 1 141 ? -0.772 -1.946 -9.362 1.00 91.38 141 ILE A CA 1
ATOM 1078 C C . ILE A 1 141 ? 0.163 -3.140 -9.120 1.00 91.38 141 ILE A C 1
ATOM 1080 O O . ILE A 1 141 ? -0.306 -4.275 -9.051 1.00 91.38 141 ILE A O 1
ATOM 1084 N N . GLY A 1 142 ? 1.477 -2.936 -9.040 1.00 88.31 142 GLY A N 1
ATOM 1085 C CA . GLY A 1 142 ? 2.459 -4.023 -9.051 1.00 88.31 142 GLY A CA 1
ATOM 1086 C C . GLY A 1 142 ? 2.413 -4.913 -7.806 1.00 88.31 142 GLY A C 1
ATOM 1087 O O . GLY A 1 142 ? 2.557 -6.141 -7.894 1.00 88.31 142 GLY A O 1
ATOM 1088 N N . GLY A 1 143 ? 2.143 -4.326 -6.643 1.00 90.44 143 GLY A N 1
ATOM 1089 C CA . GLY A 1 143 ? 2.072 -5.042 -5.376 1.00 90.44 143 GLY A CA 1
ATOM 1090 C C . GLY A 1 143 ? 0.792 -5.847 -5.165 1.00 90.44 143 GLY A C 1
ATOM 1091 O O . GLY A 1 143 ? 0.752 -6.639 -4.224 1.00 90.44 143 GLY A O 1
ATOM 1092 N N . ILE A 1 144 ? -0.199 -5.786 -6.073 1.00 88.94 144 ILE A N 1
ATOM 1093 C CA . ILE A 1 144 ? -1.368 -6.695 -6.067 1.00 88.94 144 ILE A CA 1
ATOM 1094 C C . ILE A 1 144 ? -0.940 -8.161 -5.953 1.00 88.94 144 ILE A C 1
ATOM 1096 O O . ILE A 1 144 ? -1.613 -8.968 -5.319 1.00 88.94 144 ILE A O 1
ATOM 1100 N N . THR A 1 145 ? 0.216 -8.505 -6.517 1.00 88.00 145 THR A N 1
ATOM 1101 C CA . THR A 1 145 ? 0.786 -9.857 -6.476 1.00 88.00 145 THR A CA 1
ATOM 1102 C C . THR A 1 145 ? 1.083 -10.387 -5.063 1.00 88.00 145 THR A C 1
ATOM 1104 O O . THR A 1 145 ? 1.279 -11.594 -4.903 1.00 88.00 145 THR A O 1
ATOM 1107 N N . ALA A 1 146 ? 1.093 -9.538 -4.027 1.00 88.19 146 ALA A N 1
ATOM 1108 C CA . ALA A 1 146 ? 1.156 -9.966 -2.627 1.00 88.19 146 ALA A CA 1
ATOM 1109 C C . ALA A 1 146 ? -0.147 -10.615 -2.128 1.00 88.19 146 ALA A C 1
ATOM 1111 O O . ALA A 1 146 ? -0.111 -11.436 -1.208 1.00 88.19 146 ALA A O 1
ATOM 1112 N N . TYR A 1 147 ? -1.286 -10.281 -2.737 1.00 87.44 147 TYR A N 1
ATOM 1113 C CA . TYR A 1 147 ? -2.615 -10.638 -2.255 1.00 87.44 147 TYR A CA 1
ATOM 1114 C C . TYR A 1 147 ? -3.164 -11.832 -3.037 1.00 87.44 147 TYR A C 1
ATOM 1116 O O . TYR A 1 147 ? -3.542 -11.730 -4.201 1.00 87.44 147 TYR A O 1
ATOM 1124 N N . LYS A 1 148 ? -3.217 -12.998 -2.386 1.00 80.00 148 LYS A N 1
ATOM 1125 C CA . LYS A 1 148 ? -3.707 -14.242 -3.011 1.00 80.00 148 LYS A CA 1
ATOM 1126 C C . LYS A 1 148 ? -5.232 -14.321 -3.115 1.00 80.00 148 LYS A C 1
ATOM 1128 O O . LYS A 1 148 ? -5.739 -15.008 -3.992 1.00 80.00 148 LYS A O 1
ATOM 1133 N N . ASN A 1 149 ? -5.936 -13.628 -2.221 1.00 74.38 149 ASN A N 1
ATOM 1134 C CA . ASN A 1 149 ? -7.389 -13.691 -2.070 1.00 74.38 149 ASN A CA 1
ATOM 1135 C C . ASN A 1 149 ? -7.993 -12.297 -2.264 1.00 74.38 149 ASN A C 1
ATOM 1137 O O . ASN A 1 149 ? -8.591 -11.739 -1.348 1.00 74.38 149 ASN A O 1
ATOM 1141 N N . LEU A 1 150 ? -7.768 -11.703 -3.435 1.00 74.31 150 LEU A N 1
ATOM 1142 C CA . LEU A 1 150 ? -8.350 -10.408 -3.763 1.00 74.31 150 LEU A CA 1
ATOM 1143 C C . LEU A 1 150 ? -9.797 -10.615 -4.216 1.00 74.31 150 LEU A C 1
ATOM 1145 O O . LEU A 1 150 ? -10.043 -11.1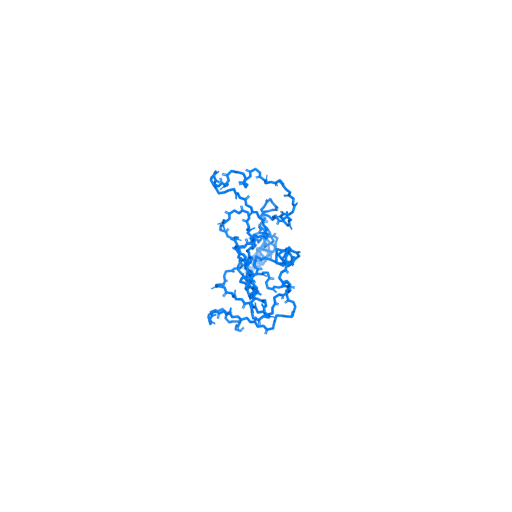46 -5.297 1.00 74.31 150 LEU A O 1
ATOM 1149 N N . THR A 1 151 ? -10.747 -10.244 -3.360 1.00 72.56 151 THR A N 1
ATOM 1150 C CA . THR A 1 151 ? -12.173 -10.517 -3.593 1.00 72.56 151 THR A CA 1
ATOM 1151 C C . THR A 1 151 ? -12.776 -9.543 -4.600 1.00 72.56 151 THR A C 1
ATOM 1153 O O . THR A 1 151 ? -13.512 -9.955 -5.494 1.00 72.56 151 THR A O 1
ATOM 1156 N N . THR A 1 152 ? -12.429 -8.258 -4.479 1.00 91.62 152 THR A N 1
ATOM 1157 C CA . THR A 1 1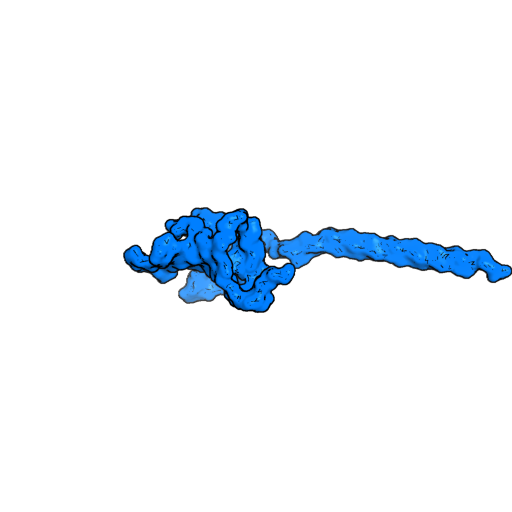52 ? -13.029 -7.178 -5.269 1.00 91.62 152 THR A CA 1
ATOM 1158 C C . THR A 1 152 ? -11.975 -6.155 -5.680 1.00 91.62 152 THR A C 1
ATOM 1160 O O . THR A 1 152 ? -11.157 -5.732 -4.862 1.00 91.62 152 THR A O 1
ATOM 1163 N N . ALA A 1 153 ? -12.026 -5.707 -6.936 1.00 92.12 153 ALA A N 1
ATOM 1164 C CA . ALA A 1 153 ? -11.246 -4.577 -7.430 1.00 92.12 153 ALA A CA 1
ATOM 1165 C C . ALA A 1 153 ? -12.147 -3.572 -8.159 1.00 92.12 153 ALA A C 1
ATOM 1167 O O . ALA A 1 153 ? -12.876 -3.930 -9.084 1.00 92.12 153 ALA A O 1
ATOM 1168 N N . ILE A 1 154 ? -12.057 -2.308 -7.760 1.00 94.62 154 ILE A N 1
ATOM 1169 C CA . ILE A 1 154 ? -12.630 -1.144 -8.426 1.00 94.62 154 ILE A CA 1
ATOM 1170 C C . ILE A 1 154 ? -11.496 -0.506 -9.225 1.00 94.62 154 ILE A C 1
ATOM 1172 O O . ILE A 1 154 ? -10.476 -0.111 -8.665 1.00 94.62 154 ILE A O 1
ATOM 1176 N N . MET A 1 155 ? -11.652 -0.434 -10.540 1.00 94.31 155 MET A N 1
ATOM 1177 C CA . MET A 1 155 ? -10.636 0.107 -11.439 1.00 94.31 155 MET A CA 1
ATOM 1178 C C . MET A 1 155 ? -11.294 0.731 -12.664 1.00 94.31 155 MET A C 1
ATOM 1180 O O . MET A 1 155 ? -12.431 0.399 -13.008 1.00 94.31 155 MET A O 1
ATOM 1184 N N . HIS A 1 156 ? -10.567 1.608 -13.352 1.00 92.75 156 HIS A N 1
ATOM 1185 C CA . HIS A 1 156 ? -11.011 2.123 -14.642 1.00 92.75 156 HIS A CA 1
ATOM 1186 C C . HIS A 1 156 ? -11.127 0.973 -15.663 1.00 92.75 156 HIS A C 1
ATOM 1188 O O . HIS A 1 156 ? -10.272 0.093 -15.706 1.00 92.75 156 HIS A O 1
ATOM 1194 N N . GLU A 1 157 ? -12.135 0.991 -16.540 1.00 91.19 157 GLU A N 1
ATOM 1195 C CA . GLU A 1 157 ? -12.428 -0.096 -17.500 1.00 91.19 157 GLU A CA 1
ATOM 1196 C C . GLU A 1 157 ? -11.222 -0.505 -18.371 1.00 91.19 157 GLU A C 1
ATOM 1198 O O . GLU A 1 157 ? -10.986 -1.685 -18.612 1.00 91.19 157 GLU A O 1
ATOM 1203 N N . LYS A 1 158 ? -10.407 0.476 -18.776 1.00 88.12 158 LYS A N 1
ATOM 1204 C CA . LYS A 1 158 ? -9.149 0.303 -19.529 1.00 88.12 158 LYS A CA 1
ATOM 1205 C C . LYS A 1 158 ? -8.073 -0.512 -18.797 1.00 88.12 158 LYS A C 1
ATOM 1207 O O . LYS A 1 158 ? -7.100 -0.909 -19.425 1.00 88.12 158 LYS A O 1
ATOM 1212 N N . MET A 1 159 ? -8.215 -0.715 -17.489 1.00 87.88 159 MET A N 1
ATOM 1213 C CA . MET A 1 159 ? -7.301 -1.505 -16.658 1.00 87.88 159 MET A CA 1
ATOM 1214 C C . MET A 1 159 ? -7.740 -2.966 -16.534 1.00 87.88 159 MET A C 1
ATOM 1216 O O . MET A 1 159 ? -7.028 -3.764 -15.927 1.00 87.88 159 MET A O 1
ATOM 1220 N N . ARG A 1 160 ? -8.910 -3.325 -17.080 1.00 81.12 160 ARG A N 1
ATOM 1221 C CA . ARG A 1 160 ? -9.416 -4.693 -17.030 1.00 81.12 160 ARG A CA 1
ATOM 1222 C C . ARG A 1 160 ? -8.417 -5.630 -17.728 1.00 81.12 160 ARG A C 1
ATOM 1224 O O . ARG A 1 160 ? -8.067 -5.360 -18.878 1.00 81.12 160 ARG A O 1
ATOM 1231 N N . PRO A 1 161 ? -7.982 -6.723 -17.074 1.00 70.19 161 PRO A N 1
ATOM 1232 C CA . PRO A 1 161 ? -7.180 -7.743 -17.735 1.00 70.19 161 PRO A CA 1
ATOM 1233 C C . PRO A 1 161 ? -7.940 -8.270 -18.957 1.00 70.19 161 PRO A C 1
ATOM 1235 O O . PRO A 1 161 ? -9.119 -8.620 -18.837 1.00 70.19 161 PRO A O 1
ATOM 1238 N N . VAL A 1 162 ? -7.278 -8.270 -20.115 1.00 59.88 162 VAL A N 1
ATOM 1239 C CA . VAL A 1 162 ? -7.769 -8.902 -21.350 1.00 59.88 162 VAL A CA 1
ATOM 1240 C C . VAL A 1 162 ? -7.405 -10.376 -21.392 1.00 59.88 162 VAL A C 1
ATOM 1242 O O . VAL A 1 162 ? -6.297 -10.719 -20.920 1.00 59.88 162 VAL A O 1
#

Organism: Perkinsus olseni (NCBI:txid32597)

Secondary structure (DSSP, 8-state):
--SHHHHHHHHHHHHHHHHHHHHHHHHHHHHHHHH---TTT--S-TTS----HHHHHHSBTTB----EEEEEEE-SSEEEEEEE-SS--TT---EEEEEETTEEEEE---SSHHHHHHHHHH-SS---SEEEE--S-HHHHGGGGG-S---EEEE-GGGS--